Protein AF-A0A957G4J5-F1 (afdb_monomer_lite)

Secondary structure (DSSP, 8-state):
----HHHHHHHHHHHHHTT--SGGGGGGGS------HHHHTTSS-HHHHT----SHHHHHHHHHHHHTT-

Foldseek 3Di:
DDDDPPQVVVLVVVCVVVVNDDPCSSVVSDDDDDDDPVNCPPVDPVCLVPQDDPDPVSVVVNVVVVVVVD

Sequence (70 aa):
AVYRRQPCLSAVDAALAAGQKRMISFYDQVRVREVGAEELAGLGDLSLTFFNANTPEELAQAEKMLAALE

Radius of gyration: 16.97 Å; chains: 1; bounding box: 37×21×45 Å

Structure (mmCIF, N/CA/C/O backbone):
data_AF-A0A957G4J5-F1
#
_entry.id   AF-A0A957G4J5-F1
#
loop_
_atom_site.group_PDB
_atom_site.id
_atom_site.type_symbol
_atom_site.label_atom_id
_atom_site.label_alt_id
_atom_site.label_comp_id
_atom_site.label_asym_id
_atom_site.label_entity_id
_atom_site.label_seq_id
_atom_site.pdbx_PDB_ins_code
_atom_site.Cartn_x
_atom_site.Cartn_y
_atom_site.Cartn_z
_atom_site.occupancy
_atom_site.B_iso_or_equiv
_atom_site.auth_seq_id
_atom_site.auth_comp_id
_atom_site.auth_asym_id
_atom_site.auth_atom_id
_atom_site.pdbx_PDB_model_num
ATOM 1 N N . ALA A 1 1 ? -6.610 1.307 -4.025 1.00 88.94 1 ALA A N 1
ATOM 2 C CA . ALA A 1 1 ? -7.843 0.686 -3.490 1.00 88.94 1 ALA A CA 1
ATOM 3 C C . ALA A 1 1 ? -9.024 1.629 -3.694 1.00 88.94 1 ALA A C 1
ATOM 5 O O . ALA A 1 1 ? -8.812 2.833 -3.782 1.00 88.94 1 ALA A O 1
ATOM 6 N N . VAL A 1 2 ? -10.245 1.095 -3.767 1.00 95.94 2 VAL A N 1
ATOM 7 C CA . VAL A 1 2 ? -11.484 1.886 -3.840 1.00 95.94 2 VAL A CA 1
ATOM 8 C C . VAL A 1 2 ? -12.216 1.743 -2.510 1.00 95.94 2 VAL A C 1
ATOM 10 O O . VAL A 1 2 ? -12.530 0.629 -2.099 1.00 95.94 2 VAL A O 1
ATOM 13 N N . TYR A 1 3 ? -12.482 2.861 -1.833 1.00 96.62 3 TYR A N 1
ATOM 14 C CA . TYR A 1 3 ? -13.053 2.862 -0.485 1.00 96.62 3 TYR A CA 1
ATOM 15 C C . TYR A 1 3 ? -14.505 3.335 -0.482 1.00 96.62 3 TYR A C 1
ATOM 17 O O . TYR A 1 3 ? -14.834 4.388 -1.031 1.00 96.62 3 TYR A O 1
ATOM 25 N N . ARG A 1 4 ? -15.382 2.596 0.208 1.00 97.31 4 ARG A N 1
ATOM 26 C CA . ARG A 1 4 ? -16.713 3.105 0.562 1.00 97.31 4 ARG A CA 1
ATOM 27 C C . ARG A 1 4 ? -16.563 4.055 1.742 1.00 97.31 4 ARG A C 1
ATOM 29 O O . ARG A 1 4 ? -16.219 3.618 2.833 1.00 97.31 4 ARG A O 1
ATOM 36 N N . ARG A 1 5 ? -16.862 5.338 1.523 1.00 97.25 5 ARG A N 1
ATOM 37 C CA . ARG A 1 5 ? -16.591 6.417 2.485 1.00 97.25 5 ARG A CA 1
ATOM 38 C C . ARG A 1 5 ? -17.056 6.100 3.907 1.00 97.25 5 ARG A C 1
ATOM 40 O O . ARG A 1 5 ? -16.222 6.052 4.796 1.00 97.25 5 ARG A O 1
ATOM 47 N N . GLN A 1 6 ? -18.357 5.882 4.112 1.00 97.44 6 GLN A N 1
ATOM 48 C CA . GLN A 1 6 ? -18.922 5.769 5.460 1.00 97.44 6 GLN A CA 1
ATOM 49 C C . GLN A 1 6 ? -18.342 4.595 6.280 1.00 97.44 6 GLN A C 1
ATOM 51 O O . GLN A 1 6 ? -17.792 4.863 7.343 1.00 97.44 6 GLN A O 1
ATOM 56 N N . PRO A 1 7 ? -18.395 3.324 5.824 1.00 96.94 7 PRO A N 1
ATOM 57 C CA . PRO A 1 7 ? -17.880 2.208 6.622 1.00 96.94 7 PRO A CA 1
ATOM 58 C C . PRO A 1 7 ? -16.353 2.229 6.776 1.00 96.94 7 PRO A C 1
ATOM 60 O O . PRO A 1 7 ? -15.853 1.900 7.846 1.00 96.94 7 PRO A O 1
ATOM 63 N N . CYS A 1 8 ? -15.602 2.635 5.742 1.00 98.19 8 CYS A N 1
ATOM 64 C CA . CYS A 1 8 ? -14.143 2.696 5.840 1.00 98.19 8 CYS A CA 1
ATOM 65 C C . CYS A 1 8 ? -13.683 3.814 6.780 1.00 98.19 8 CYS A C 1
ATOM 67 O O . CYS A 1 8 ? -12.758 3.589 7.549 1.00 98.19 8 CYS A O 1
ATOM 69 N N . LEU A 1 9 ? -14.328 4.986 6.752 1.00 98.12 9 LEU A N 1
ATOM 70 C CA . LEU A 1 9 ? -13.963 6.099 7.630 1.00 98.12 9 LEU A CA 1
ATOM 71 C C . LEU A 1 9 ? -14.149 5.722 9.104 1.00 98.12 9 LEU A C 1
ATOM 73 O O . LEU A 1 9 ? -13.208 5.845 9.876 1.00 98.12 9 LEU A O 1
ATOM 77 N N . SER A 1 10 ? -15.308 5.163 9.470 1.00 98.19 10 SER A N 1
ATOM 78 C CA . SER A 1 10 ? -15.561 4.734 10.851 1.00 98.19 10 SER A CA 1
ATOM 79 C C . SER A 1 10 ? -14.576 3.662 11.338 1.00 98.19 10 SER A C 1
ATOM 81 O O . SER A 1 10 ? -14.132 3.722 12.482 1.00 98.19 10 SER A O 1
ATOM 83 N N . ALA A 1 11 ? -14.205 2.704 10.482 1.00 98.25 11 ALA A N 1
ATOM 84 C CA . ALA A 1 11 ? -13.246 1.655 10.831 1.00 98.25 11 ALA A CA 1
ATOM 85 C C . ALA A 1 11 ? -11.808 2.191 10.979 1.00 98.25 11 ALA A C 1
ATOM 87 O O . ALA A 1 11 ? -11.082 1.791 11.890 1.00 98.25 11 ALA A O 1
ATOM 88 N N . VAL A 1 12 ? -11.398 3.124 10.112 1.00 98.12 12 VAL A N 1
ATOM 89 C CA . VAL A 1 12 ? -10.091 3.793 10.206 1.00 98.12 12 VAL A CA 1
ATOM 90 C C . VAL A 1 12 ? -10.010 4.651 11.468 1.00 98.12 12 VAL A C 1
ATOM 92 O O . VAL A 1 12 ? -9.017 4.558 12.185 1.00 98.12 12 VAL A O 1
ATOM 95 N N . ASP A 1 13 ? -11.051 5.427 11.783 1.00 98.19 13 ASP A N 1
ATOM 96 C CA . ASP A 1 13 ? -11.094 6.257 12.994 1.00 98.19 13 ASP A CA 1
ATOM 97 C C . ASP A 1 13 ? -10.939 5.404 14.264 1.00 98.19 13 ASP A C 1
ATOM 99 O O . ASP A 1 13 ? -10.151 5.741 15.150 1.00 98.19 13 ASP A O 1
ATOM 103 N N . ALA A 1 14 ? -11.627 4.258 14.331 1.00 98.19 14 ALA A N 1
ATOM 104 C CA . ALA A 1 14 ? -11.504 3.319 15.444 1.00 98.19 14 ALA A CA 1
ATOM 105 C C . ALA A 1 14 ? -10.088 2.721 15.556 1.00 98.19 14 ALA A C 1
ATOM 107 O O . ALA A 1 14 ? -9.522 2.673 16.651 1.00 98.19 14 ALA A O 1
ATOM 108 N N . ALA A 1 15 ? -9.487 2.312 14.432 1.00 98.31 15 ALA A N 1
ATOM 109 C CA . ALA A 1 15 ? -8.123 1.781 14.401 1.00 98.31 15 ALA A CA 1
ATOM 110 C C . ALA A 1 15 ? -7.086 2.824 14.861 1.00 98.31 15 ALA A C 1
ATOM 112 O O . ALA A 1 15 ? -6.195 2.515 15.660 1.00 98.31 15 ALA A O 1
ATOM 113 N N . LEU A 1 16 ? -7.232 4.075 14.411 1.00 98.12 16 LEU A N 1
ATOM 114 C CA . LEU A 1 16 ? -6.376 5.190 14.821 1.00 98.12 16 LEU A CA 1
ATOM 115 C C . LEU A 1 16 ? -6.527 5.504 16.314 1.00 98.12 16 LEU A C 1
ATOM 117 O O . LEU A 1 16 ? -5.516 5.658 17.002 1.00 98.12 16 LEU A O 1
ATOM 121 N N . ALA A 1 17 ? -7.759 5.537 16.834 1.00 98.44 17 ALA A N 1
ATOM 122 C CA . ALA A 1 17 ? -8.026 5.743 18.259 1.00 98.44 17 ALA A CA 1
ATOM 123 C C . ALA A 1 17 ? -7.422 4.630 19.137 1.00 98.44 17 ALA A C 1
ATOM 125 O O . ALA A 1 17 ? -6.968 4.894 20.249 1.00 98.44 17 ALA A O 1
ATOM 126 N N . ALA A 1 18 ? -7.347 3.402 18.617 1.00 98.06 18 ALA A N 1
ATOM 127 C CA . ALA A 1 18 ? -6.678 2.270 19.258 1.00 98.06 18 ALA A CA 1
ATOM 128 C C . ALA A 1 18 ? -5.140 2.270 19.086 1.00 98.06 18 ALA A C 1
ATOM 130 O O . ALA A 1 18 ? -4.472 1.318 19.493 1.00 98.06 18 ALA A O 1
ATOM 131 N N . GLY A 1 19 ? -4.558 3.305 18.469 1.00 98.25 19 GLY A N 1
ATOM 132 C CA . GLY A 1 19 ? -3.112 3.434 18.259 1.00 98.25 19 GLY A CA 1
ATOM 133 C C . GLY A 1 19 ? -2.541 2.498 17.189 1.00 98.25 19 GLY A C 1
ATOM 134 O O . GLY A 1 19 ? -1.321 2.330 17.097 1.00 98.25 19 GLY A O 1
ATOM 135 N N . GLN A 1 20 ? -3.391 1.877 16.370 1.00 98.44 20 GLN A N 1
ATOM 136 C CA . GLN A 1 20 ? -2.956 0.971 15.316 1.00 98.44 20 GLN A CA 1
ATOM 137 C C . GLN A 1 20 ? -2.422 1.774 14.121 1.00 98.44 20 GLN A C 1
ATOM 139 O O . GLN A 1 20 ? -3.116 2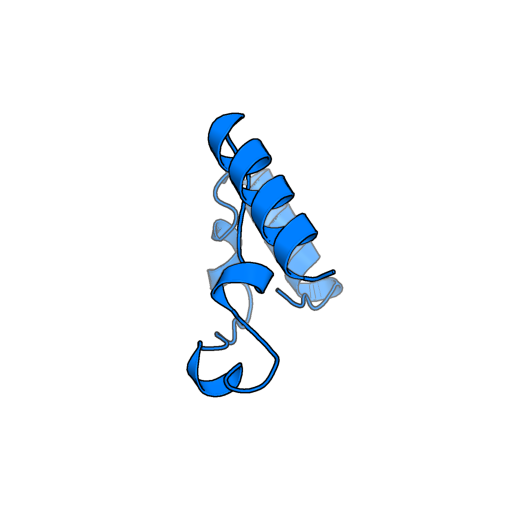.612 13.557 1.00 98.44 20 GLN A O 1
ATOM 144 N N . LYS A 1 21 ? -1.176 1.499 13.712 1.00 96.50 21 LYS A N 1
ATOM 145 C CA . LYS A 1 21 ? -0.478 2.276 12.664 1.00 96.50 21 LYS A CA 1
ATOM 146 C C . LYS A 1 21 ? -0.341 1.570 11.316 1.00 96.50 21 LYS A C 1
ATOM 148 O O . LYS A 1 21 ? 0.104 2.183 10.352 1.00 96.50 21 LYS A O 1
ATOM 153 N N . ARG A 1 22 ? -0.672 0.277 11.228 1.00 97.88 22 A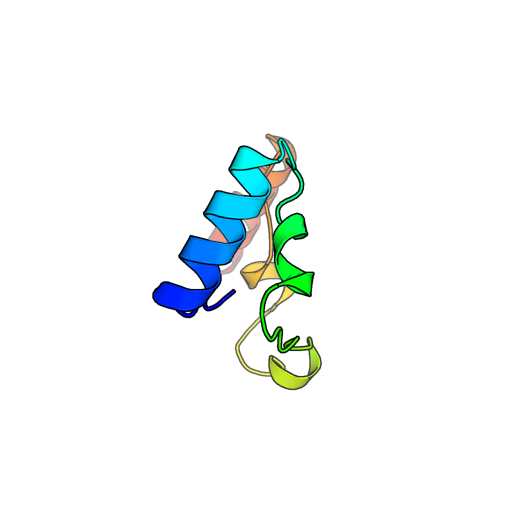RG A N 1
ATOM 154 C CA . ARG A 1 22 ? -0.620 -0.443 9.946 1.00 97.88 22 ARG A CA 1
ATOM 155 C C . ARG A 1 22 ? -1.829 -0.044 9.107 1.00 97.88 22 ARG A C 1
ATOM 157 O O . ARG A 1 22 ? -2.947 -0.066 9.608 1.00 97.88 22 ARG A O 1
ATOM 164 N N . MET A 1 23 ? -1.604 0.256 7.828 1.00 95.69 23 MET A N 1
ATOM 165 C CA . MET A 1 23 ? -2.661 0.657 6.889 1.00 95.69 23 MET A CA 1
ATOM 166 C C . MET A 1 23 ? -3.827 -0.340 6.881 1.00 95.69 23 MET A C 1
ATOM 168 O O . MET A 1 23 ? -4.978 0.062 6.915 1.00 95.69 23 MET A O 1
ATOM 172 N N . ILE A 1 24 ? -3.528 -1.637 6.932 1.00 97.19 24 ILE A N 1
ATOM 173 C CA . ILE A 1 24 ? -4.528 -2.710 6.866 1.00 97.19 24 ILE A CA 1
ATOM 174 C C . ILE A 1 24 ? -5.204 -3.033 8.208 1.00 97.19 24 ILE A C 1
ATOM 176 O O . ILE A 1 24 ? -6.010 -3.955 8.271 1.00 97.19 24 ILE A O 1
ATOM 180 N N . SER A 1 25 ? -4.889 -2.323 9.298 1.00 97.62 25 SER A N 1
ATOM 181 C CA . SER A 1 25 ? -5.404 -2.659 10.636 1.00 97.62 25 SER A CA 1
ATOM 182 C C . SER A 1 25 ? -6.927 -2.563 10.774 1.00 97.62 25 SER A C 1
ATOM 184 O O . SER A 1 25 ? -7.466 -3.125 11.714 1.00 97.62 25 SER A O 1
ATOM 186 N N . PHE A 1 26 ? -7.615 -1.868 9.865 1.00 97.44 26 PHE A N 1
ATOM 187 C CA . PHE A 1 26 ? -9.075 -1.735 9.874 1.00 97.44 26 PHE A CA 1
ATOM 188 C C . PHE A 1 26 ? -9.791 -2.762 8.976 1.00 97.44 26 PHE A C 1
ATOM 190 O O . PHE A 1 26 ? -11.016 -2.731 8.863 1.00 97.44 26 PHE A O 1
ATOM 197 N N . TYR A 1 27 ? -9.053 -3.634 8.274 1.00 97.44 27 TYR A N 1
ATOM 198 C CA . TYR A 1 27 ? -9.627 -4.539 7.269 1.00 97.44 27 TYR A CA 1
ATOM 199 C C . TYR A 1 27 ? -10.584 -5.574 7.867 1.00 97.44 27 TYR A C 1
ATOM 201 O O . TYR A 1 27 ? -11.529 -5.969 7.197 1.00 97.44 27 TYR A O 1
ATOM 209 N N . ASP A 1 28 ? -10.374 -5.983 9.117 1.00 96.38 28 ASP A N 1
ATOM 210 C CA . ASP A 1 28 ? -11.252 -6.907 9.846 1.00 96.38 28 ASP A CA 1
ATOM 211 C C . ASP A 1 28 ? -12.621 -6.297 10.200 1.00 96.38 28 ASP A C 1
ATOM 213 O O . ASP A 1 28 ? -13.590 -7.021 10.424 1.00 96.38 28 ASP A O 1
ATOM 217 N N . GLN A 1 29 ? -12.722 -4.968 10.199 1.00 97.31 29 GLN A N 1
ATOM 218 C CA . GLN A 1 29 ? -13.937 -4.213 10.510 1.00 97.31 29 GLN A CA 1
ATOM 219 C C . GLN A 1 29 ? -14.772 -3.870 9.269 1.00 97.31 29 GLN A C 1
ATOM 221 O O . GLN A 1 29 ? -15.861 -3.303 9.388 1.00 97.31 29 GLN A O 1
ATOM 226 N N . VAL A 1 30 ? -14.291 -4.191 8.065 1.00 97.38 30 VAL A N 1
ATOM 227 C CA . VAL A 1 30 ? -14.994 -3.909 6.808 1.00 97.38 30 VAL A CA 1
ATOM 228 C C . VAL A 1 30 ? -14.985 -5.117 5.882 1.00 97.38 30 VAL A C 1
ATOM 230 O O . VAL A 1 30 ? -14.137 -5.997 5.953 1.00 97.38 30 VAL A O 1
ATOM 233 N N . ARG A 1 31 ? -15.926 -5.158 4.936 1.00 97.69 31 ARG A N 1
ATOM 234 C CA . ARG A 1 31 ? -15.878 -6.163 3.872 1.00 97.69 31 ARG A CA 1
ATOM 235 C C . ARG A 1 31 ? -14.821 -5.771 2.840 1.00 97.69 31 ARG A C 1
ATOM 237 O O . ARG A 1 31 ? -15.051 -4.859 2.045 1.00 97.69 31 ARG A O 1
ATOM 244 N N . VAL A 1 32 ? -13.708 -6.495 2.820 1.00 97.50 32 VAL A N 1
ATOM 245 C CA . VAL A 1 32 ? -12.660 -6.364 1.800 1.00 97.50 32 VAL A CA 1
ATOM 246 C C . VAL A 1 32 ? -12.925 -7.342 0.653 1.00 97.50 32 VAL A C 1
ATOM 248 O O . VAL A 1 32 ? -13.283 -8.497 0.874 1.00 97.50 32 VAL A O 1
ATOM 251 N N . ARG A 1 33 ? -12.767 -6.868 -0.585 1.00 97.25 33 ARG A N 1
ATOM 252 C CA . ARG A 1 33 ? -12.668 -7.709 -1.783 1.00 97.25 33 ARG A CA 1
ATOM 253 C C . ARG A 1 33 ? -11.298 -7.457 -2.392 1.00 97.25 33 ARG A C 1
ATOM 255 O O . ARG A 1 33 ? -11.030 -6.339 -2.828 1.00 97.25 33 ARG A O 1
ATOM 262 N N . GLU A 1 34 ? -10.462 -8.480 -2.412 1.00 96.00 34 GLU A N 1
ATOM 263 C CA . GLU A 1 34 ? -9.181 -8.423 -3.110 1.00 96.00 34 GLU A CA 1
ATOM 264 C C . GLU A 1 34 ? -9.415 -8.465 -4.624 1.00 96.00 34 GLU A C 1
ATOM 266 O O . GLU A 1 34 ? -10.365 -9.090 -5.096 1.00 96.00 34 GLU A O 1
ATOM 271 N N . VAL A 1 35 ? -8.590 -7.727 -5.368 1.00 95.31 35 VAL A N 1
ATOM 272 C CA . VAL A 1 35 ? -8.582 -7.715 -6.835 1.00 95.31 35 VAL A C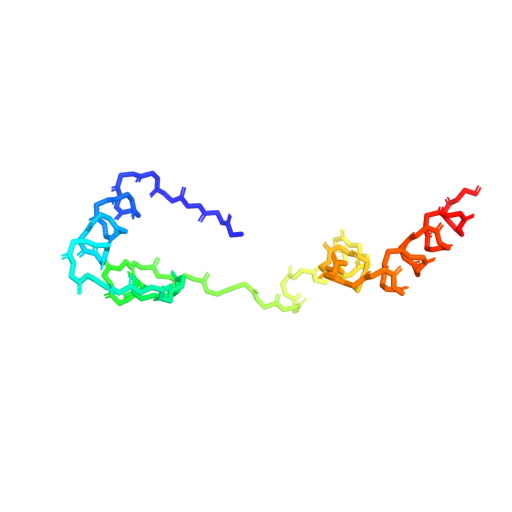A 1
ATOM 273 C C . VAL A 1 35 ? -7.213 -8.226 -7.253 1.00 95.31 35 VAL A C 1
ATOM 275 O O . VAL A 1 35 ? -6.209 -7.560 -6.994 1.00 95.31 35 VAL A O 1
ATOM 278 N N . GLY A 1 36 ? -7.173 -9.429 -7.819 1.00 94.19 36 GLY A N 1
ATOM 279 C CA . GLY A 1 36 ? -5.922 -10.085 -8.198 1.00 94.19 36 GLY A CA 1
ATOM 280 C C . GLY A 1 36 ? -5.335 -9.551 -9.507 1.00 94.19 36 GLY A C 1
ATOM 281 O O . GLY A 1 36 ? -6.018 -8.896 -10.292 1.00 94.19 36 GLY A O 1
ATOM 282 N N . ALA A 1 37 ? -4.071 -9.889 -9.777 1.00 91.06 37 ALA A N 1
ATOM 283 C CA . ALA A 1 37 ? -3.404 -9.536 -11.034 1.00 91.06 37 ALA A CA 1
ATOM 284 C C . ALA A 1 37 ? -4.130 -10.102 -12.270 1.00 91.06 37 ALA A C 1
ATOM 286 O O . ALA A 1 37 ? -4.178 -9.442 -13.301 1.00 91.06 37 ALA A O 1
ATOM 287 N N . GLU A 1 38 ? -4.743 -11.284 -12.149 1.00 93.50 38 GLU A N 1
ATOM 288 C CA . GLU A 1 38 ? -5.537 -11.903 -13.220 1.00 93.50 38 GLU A CA 1
ATOM 289 C C . GLU A 1 38 ? -6.747 -11.050 -13.624 1.00 93.50 38 GLU A C 1
ATOM 291 O O . GLU A 1 38 ? -7.039 -10.920 -14.807 1.00 93.50 38 GLU A O 1
ATOM 296 N N . GLU A 1 39 ? -7.424 -10.411 -12.662 1.00 94.94 39 GLU A N 1
ATOM 297 C CA . GLU A 1 39 ? -8.562 -9.519 -12.939 1.00 94.94 39 GLU A CA 1
ATOM 298 C C . GLU A 1 39 ? -8.130 -8.199 -13.588 1.00 94.94 39 GLU A C 1
ATOM 300 O O . GLU A 1 39 ? -8.926 -7.542 -14.256 1.00 94.94 39 GLU A O 1
ATOM 305 N N . LEU A 1 40 ? -6.879 -7.794 -13.366 1.00 93.62 40 LEU A N 1
ATOM 306 C CA . LEU A 1 40 ? -6.294 -6.576 -13.922 1.00 93.62 40 LEU A CA 1
ATOM 307 C C . LEU A 1 40 ? -5.567 -6.830 -15.250 1.00 93.62 40 LEU A C 1
ATOM 309 O O . LEU A 1 40 ? -5.090 -5.882 -15.880 1.00 93.62 40 LEU A O 1
ATOM 313 N N . ALA A 1 41 ? -5.475 -8.091 -15.681 1.00 90.62 41 ALA A N 1
ATOM 314 C CA . ALA A 1 41 ? -4.816 -8.464 -16.919 1.00 90.62 41 ALA A CA 1
ATOM 315 C C . ALA A 1 41 ? -5.464 -7.741 -18.110 1.00 90.62 41 ALA A C 1
ATOM 317 O O . ALA A 1 41 ? -6.681 -7.736 -18.280 1.00 90.62 41 ALA A O 1
ATOM 318 N N . GLY A 1 42 ? -4.634 -7.113 -18.945 1.00 90.06 42 GLY A N 1
ATOM 319 C CA . GLY A 1 42 ? -5.092 -6.382 -20.128 1.00 90.06 42 GLY A CA 1
ATOM 320 C C . GLY A 1 42 ? -5.506 -4.925 -19.887 1.00 90.06 42 GLY A C 1
ATOM 321 O O . GLY A 1 42 ? -5.805 -4.236 -20.857 1.00 90.06 42 GLY A O 1
ATOM 322 N N . LEU A 1 43 ? -5.470 -4.420 -18.646 1.00 92.75 43 LEU A N 1
ATOM 323 C CA . LEU A 1 43 ? -5.689 -2.993 -18.348 1.00 92.75 43 LEU A CA 1
ATOM 324 C C . LEU A 1 43 ? -4.424 -2.126 -18.508 1.00 92.75 43 LEU A C 1
ATOM 326 O O . LEU A 1 43 ? -4.473 -0.921 -18.272 1.00 92.75 43 LEU A O 1
ATOM 330 N N . GLY A 1 44 ? -3.303 -2.731 -18.910 1.00 90.31 44 GLY A N 1
ATOM 331 C CA . GLY A 1 44 ? -2.017 -2.071 -19.126 1.00 90.31 44 GLY A CA 1
ATOM 332 C C . GLY A 1 44 ? -0.853 -2.886 -18.569 1.00 90.31 44 GLY A C 1
ATOM 333 O O . GLY A 1 44 ? -1.017 -4.042 -18.171 1.00 90.31 44 GLY A O 1
ATOM 334 N N . ASP A 1 45 ? 0.326 -2.270 -18.527 1.00 91.31 45 ASP A N 1
ATOM 335 C CA . ASP A 1 45 ? 1.482 -2.845 -17.848 1.00 91.31 45 ASP A CA 1
ATOM 336 C C . ASP A 1 45 ? 1.372 -2.590 -16.336 1.00 91.31 45 ASP A C 1
ATOM 338 O O . ASP A 1 45 ? 1.532 -1.464 -15.845 1.00 91.31 45 ASP A O 1
ATOM 342 N N . LEU A 1 46 ? 1.070 -3.650 -15.582 1.00 91.00 46 LEU A N 1
ATOM 343 C CA . LEU A 1 46 ? 0.936 -3.576 -14.127 1.00 91.00 46 LEU A CA 1
ATOM 344 C C . LEU A 1 46 ? 2.271 -3.264 -13.438 1.00 91.00 46 LEU A C 1
ATOM 346 O O . LEU A 1 46 ? 2.258 -2.683 -12.353 1.00 91.00 46 LEU A O 1
ATOM 350 N N . SER A 1 47 ? 3.406 -3.598 -14.064 1.00 89.25 47 SER A N 1
ATOM 351 C CA . SER A 1 47 ? 4.733 -3.285 -13.524 1.00 89.25 47 SER A CA 1
ATOM 352 C C . SER A 1 47 ? 5.032 -1.787 -13.568 1.00 89.25 47 SER A C 1
ATOM 354 O O . SER A 1 47 ? 5.688 -1.287 -12.661 1.00 89.25 47 SER A O 1
ATOM 356 N N . LEU A 1 48 ? 4.481 -1.062 -14.551 1.00 91.69 48 LEU A N 1
ATOM 357 C CA . LEU A 1 48 ? 4.517 0.403 -14.601 1.00 91.69 48 LEU A CA 1
ATOM 358 C C . LEU A 1 48 ? 3.461 1.008 -13.666 1.00 91.69 48 LEU A C 1
ATOM 360 O O . LEU A 1 48 ? 3.757 1.907 -12.885 1.00 91.69 48 LEU A O 1
ATOM 364 N N . THR A 1 49 ? 2.229 0.490 -13.722 1.00 91.44 49 THR A N 1
ATOM 365 C CA . THR A 1 49 ? 1.068 1.045 -12.998 1.00 91.44 49 THR A CA 1
ATOM 366 C C . THR A 1 49 ? 1.249 1.021 -11.480 1.00 91.44 49 THR A C 1
ATOM 368 O O . THR A 1 49 ? 0.811 1.939 -10.788 1.00 91.44 49 THR A O 1
ATOM 371 N N . PHE A 1 50 ? 1.876 -0.035 -10.957 1.00 93.69 50 PHE A N 1
ATOM 372 C CA . PHE A 1 50 ? 2.113 -0.215 -9.526 1.00 93.69 50 PHE A CA 1
ATOM 373 C C . PHE A 1 50 ? 3.573 0.039 -9.114 1.00 93.69 50 PHE A C 1
ATOM 375 O O . PHE A 1 50 ? 3.932 -0.266 -7.975 1.00 93.69 50 PHE A O 1
ATOM 382 N N . PHE A 1 51 ? 4.408 0.605 -9.997 1.00 95.56 51 PHE A N 1
ATOM 383 C CA . PHE A 1 51 ? 5.767 1.013 -9.636 1.00 95.56 51 PHE A CA 1
ATOM 384 C C . PHE A 1 51 ? 5.729 2.106 -8.562 1.00 95.56 51 PHE A C 1
ATOM 386 O O . PHE A 1 51 ? 4.944 3.052 -8.641 1.00 95.56 51 PHE A O 1
ATOM 393 N N . ASN A 1 52 ? 6.593 1.991 -7.557 1.00 96.94 52 ASN A N 1
ATOM 394 C CA . ASN A 1 52 ? 6.726 2.979 -6.497 1.00 96.94 52 ASN A CA 1
ATOM 395 C C . ASN A 1 52 ? 8.186 3.434 -6.417 1.00 96.94 52 ASN A C 1
ATOM 397 O O . ASN A 1 52 ? 9.077 2.595 -6.349 1.00 96.94 52 ASN A O 1
ATOM 401 N N . ALA A 1 53 ? 8.410 4.749 -6.422 1.00 97.31 53 ALA A N 1
ATOM 402 C CA . ALA A 1 53 ? 9.728 5.349 -6.267 1.00 97.31 53 ALA A CA 1
ATOM 403 C C . ALA A 1 53 ? 9.889 5.894 -4.842 1.00 97.31 53 ALA A C 1
ATOM 405 O O . ALA A 1 53 ? 9.417 6.987 -4.526 1.00 97.31 53 ALA A O 1
ATOM 406 N N . ASN A 1 54 ? 10.554 5.127 -3.983 1.00 97.88 54 ASN A N 1
ATOM 407 C CA . ASN A 1 54 ? 10.871 5.494 -2.603 1.00 97.88 54 ASN A CA 1
ATOM 408 C C . ASN A 1 54 ? 12.333 5.938 -2.441 1.00 97.88 54 ASN A C 1
ATOM 410 O O . ASN A 1 54 ? 12.645 6.613 -1.457 1.00 97.88 54 ASN A 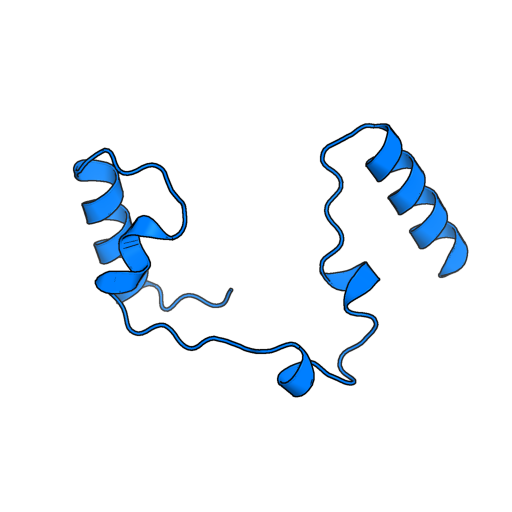O 1
ATOM 414 N N . THR A 1 55 ? 13.223 5.578 -3.375 1.00 98.44 55 THR A N 1
ATOM 415 C CA . THR A 1 55 ? 14.635 5.995 -3.380 1.00 98.44 55 THR A CA 1
ATOM 416 C C . THR A 1 55 ? 14.992 6.887 -4.580 1.00 98.44 55 THR A C 1
ATOM 418 O O . THR A 1 55 ? 14.300 6.869 -5.603 1.00 98.44 55 THR A O 1
ATOM 421 N N . PRO A 1 56 ? 16.088 7.668 -4.500 1.00 98.44 56 PRO A N 1
ATOM 422 C CA . PRO A 1 56 ? 16.589 8.440 -5.640 1.00 98.44 56 PRO A CA 1
ATOM 423 C C . PRO A 1 56 ? 16.908 7.582 -6.875 1.00 98.44 56 PRO A C 1
ATOM 425 O O . PRO A 1 56 ? 16.684 8.012 -8.005 1.00 98.44 56 PRO A O 1
ATOM 428 N N . GLU A 1 57 ? 17.406 6.362 -6.679 1.00 98.44 57 GLU A N 1
ATOM 429 C CA . GLU A 1 57 ? 17.709 5.425 -7.765 1.00 98.44 57 GLU A CA 1
ATOM 430 C C . GLU A 1 57 ? 16.431 4.944 -8.462 1.00 98.44 57 GLU A C 1
ATOM 432 O O . GLU A 1 57 ? 16.389 4.872 -9.691 1.00 98.44 57 GLU A O 1
ATOM 437 N N . GLU A 1 58 ? 15.377 4.662 -7.690 1.00 97.75 58 GLU A N 1
ATOM 438 C CA . GLU A 1 58 ? 14.062 4.286 -8.219 1.00 97.75 58 GLU A CA 1
ATOM 439 C C . GLU A 1 58 ? 13.403 5.455 -8.966 1.00 97.75 58 GLU A C 1
ATOM 441 O O . GLU A 1 58 ? 12.751 5.239 -9.988 1.00 97.75 58 GLU A O 1
ATOM 446 N N . LEU A 1 59 ? 13.618 6.699 -8.521 1.00 97.81 59 LEU A N 1
ATOM 447 C CA . LEU A 1 59 ? 13.184 7.886 -9.262 1.00 97.81 59 LEU A CA 1
ATOM 448 C C . LEU A 1 59 ? 13.896 7.989 -10.619 1.00 97.81 59 LEU A C 1
ATOM 450 O O . LEU A 1 59 ? 13.233 8.127 -11.645 1.00 97.81 59 LEU A O 1
ATOM 454 N N . ALA A 1 60 ? 15.223 7.842 -10.649 1.00 97.81 60 ALA A N 1
ATOM 455 C CA . ALA A 1 60 ? 15.982 7.842 -11.902 1.00 97.81 60 ALA A CA 1
ATOM 456 C C . ALA A 1 60 ? 15.560 6.692 -12.840 1.00 97.81 60 ALA A C 1
ATOM 458 O O . ALA A 1 60 ? 15.646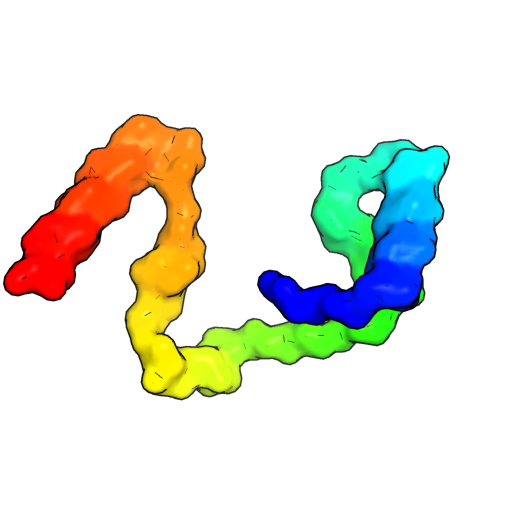 6.805 -14.066 1.00 97.81 60 ALA A O 1
ATOM 459 N N . GLN A 1 61 ? 15.106 5.565 -12.286 1.00 96.62 61 GLN A N 1
ATOM 460 C CA . GLN A 1 61 ? 14.503 4.485 -13.063 1.00 96.62 61 GLN A CA 1
ATOM 461 C C . GLN A 1 61 ? 13.141 4.892 -13.642 1.00 96.62 61 GLN A C 1
ATOM 463 O O . GLN A 1 61 ? 12.920 4.677 -14.834 1.00 96.62 61 GLN A O 1
ATOM 468 N N . ALA A 1 62 ? 12.264 5.515 -12.851 1.00 96.00 62 ALA A N 1
ATOM 469 C CA . ALA A 1 62 ? 10.969 6.010 -13.320 1.00 96.00 62 ALA A CA 1
ATOM 470 C C . ALA A 1 62 ? 11.113 7.040 -14.455 1.00 96.00 62 ALA A C 1
ATOM 472 O O . ALA A 1 62 ? 10.372 6.983 -15.434 1.00 96.00 62 ALA A O 1
ATOM 473 N N . GLU A 1 63 ? 12.106 7.929 -14.378 1.00 96.06 63 GLU A N 1
ATOM 474 C CA . GLU A 1 63 ? 12.417 8.895 -15.443 1.00 96.06 63 GLU A CA 1
ATOM 475 C C . GLU A 1 63 ? 12.810 8.200 -16.756 1.00 96.06 63 GLU A C 1
ATOM 477 O O . GLU A 1 63 ? 12.353 8.589 -17.831 1.00 96.06 63 GLU A O 1
ATOM 482 N N . LYS A 1 64 ? 13.600 7.119 -16.685 1.00 96.00 64 LYS A N 1
ATOM 483 C CA . LYS A 1 64 ? 13.937 6.301 -17.863 1.00 96.00 64 LYS A CA 1
ATOM 484 C C . LYS A 1 64 ? 12.722 5.566 -18.422 1.00 96.00 64 LYS A C 1
ATOM 486 O O . LYS A 1 64 ? 12.599 5.455 -19.637 1.00 96.00 64 LYS A O 1
ATOM 491 N N . MET A 1 65 ? 11.846 5.057 -17.551 1.00 94.31 65 MET A N 1
ATOM 492 C CA . MET A 1 65 ? 10.596 4.408 -17.961 1.00 94.31 65 MET A CA 1
ATOM 493 C C . MET A 1 65 ? 9.704 5.400 -18.711 1.00 94.31 65 MET A C 1
ATOM 495 O O . MET A 1 65 ? 9.177 5.049 -19.758 1.00 94.31 65 MET A O 1
ATOM 499 N N . LEU A 1 66 ? 9.593 6.643 -18.225 1.00 93.38 66 LEU A N 1
ATOM 500 C CA . LEU A 1 66 ? 8.843 7.707 -18.893 1.00 93.38 66 LEU A CA 1
ATOM 501 C C . LEU A 1 66 ? 9.423 8.041 -20.274 1.00 93.38 66 LEU A C 1
ATOM 503 O O . LEU A 1 66 ? 8.680 8.064 -21.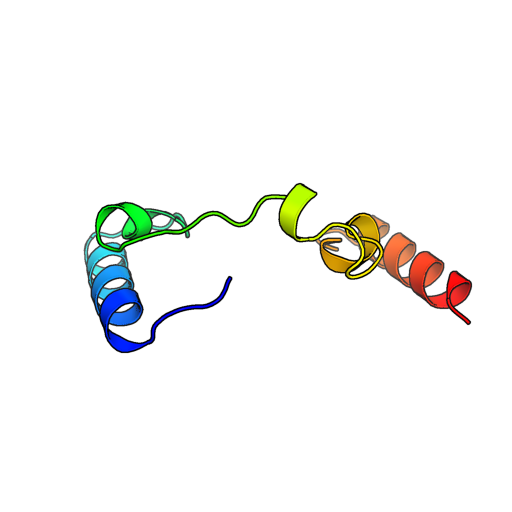246 1.00 93.38 66 LEU A O 1
ATOM 507 N N . ALA A 1 67 ? 10.741 8.232 -20.374 1.00 94.38 67 ALA A N 1
ATOM 508 C CA . ALA A 1 67 ? 11.404 8.534 -21.646 1.00 94.38 67 ALA A CA 1
ATOM 509 C C . ALA A 1 67 ? 11.284 7.406 -22.690 1.00 94.38 67 ALA A C 1
ATOM 511 O O . ALA A 1 67 ? 11.435 7.656 -23.878 1.00 94.38 67 ALA A O 1
ATOM 512 N N . ALA A 1 68 ? 11.036 6.164 -22.262 1.00 89.44 68 ALA A N 1
ATOM 513 C CA . ALA A 1 68 ? 10.822 5.020 -23.151 1.00 89.44 68 ALA A CA 1
ATOM 514 C C . ALA A 1 68 ? 9.362 4.867 -23.627 1.00 89.44 68 ALA A C 1
ATOM 516 O O . ALA A 1 68 ? 9.084 3.986 -24.442 1.00 89.44 68 ALA A O 1
ATOM 517 N N . LEU A 1 69 ? 8.434 5.667 -23.087 1.00 84.00 69 LEU A N 1
ATOM 518 C CA . LEU A 1 69 ? 7.026 5.706 -23.497 1.00 84.00 69 LEU A CA 1
ATOM 519 C C . LEU A 1 69 ? 6.746 6.773 -24.570 1.00 84.00 69 LEU A C 1
ATOM 521 O O . LEU A 1 69 ? 5.668 6.739 -25.166 1.00 84.00 69 LEU A O 1
ATOM 525 N N . GLU A 1 70 ? 7.679 7.708 -24.781 1.00 62.94 70 GLU A N 1
ATOM 526 C CA . GLU A 1 70 ? 7.666 8.721 -25.851 1.00 62.94 70 GLU A CA 1
ATOM 527 C C . GLU A 1 70 ? 8.235 8.169 -27.168 1.00 62.94 70 GLU A C 1
ATOM 529 O O . GLU A 1 70 ? 7.674 8.523 -28.232 1.00 62.94 70 GLU A O 1
#

pLDDT: mean 95.15, std 4.94, range [62.94, 98.44]